Protein AF-A0A946ULX4-F1 (afdb_monomer_lite)

Structure (mmCIF, N/CA/C/O backbone):
data_AF-A0A946ULX4-F1
#
_entry.id   AF-A0A946ULX4-F1
#
loop_
_atom_site.group_PDB
_atom_site.id
_atom_site.type_symbol
_atom_site.label_atom_id
_atom_site.label_alt_id
_atom_site.label_comp_id
_atom_site.label_asym_id
_atom_site.label_entity_id
_atom_site.label_seq_id
_atom_site.pdbx_PDB_ins_code
_atom_site.Cartn_x
_atom_site.Cartn_y
_atom_site.Cartn_z
_atom_site.occupancy
_atom_site.B_iso_or_equiv
_atom_site.auth_seq_id
_atom_site.auth_comp_id
_atom_site.auth_asym_id
_atom_site.auth_atom_id
_atom_site.pdbx_P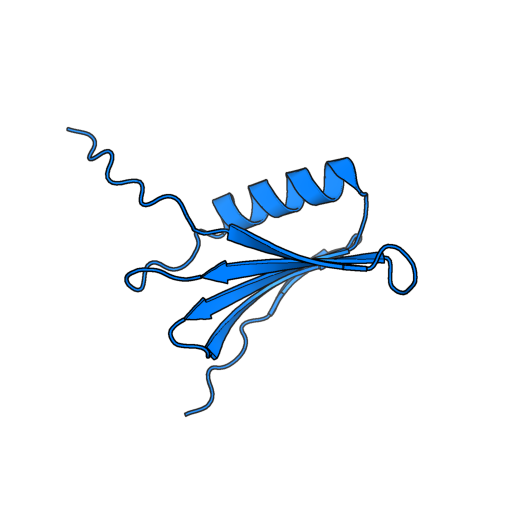DB_model_num
ATOM 1 N N . GLN A 1 1 ? 19.011 26.381 1.898 1.00 51.31 1 GLN A N 1
ATOM 2 C CA . GLN A 1 1 ? 18.028 26.156 0.821 1.00 51.31 1 GLN A CA 1
ATOM 3 C C . GLN A 1 1 ? 17.581 24.712 0.954 1.00 51.31 1 GLN A C 1
ATOM 5 O O . GLN A 1 1 ? 18.447 23.854 1.007 1.00 51.31 1 GLN A O 1
ATOM 10 N N . TYR A 1 2 ? 16.286 24.478 1.165 1.00 40.06 2 TYR A N 1
ATOM 11 C CA . TYR A 1 2 ? 15.680 23.147 1.196 1.00 40.06 2 TYR A CA 1
ATOM 12 C C . TYR A 1 2 ? 14.917 23.002 -0.116 1.00 40.06 2 TYR A C 1
ATOM 14 O O . TYR A 1 2 ? 13.919 23.694 -0.316 1.00 40.06 2 TYR A O 1
ATOM 22 N N . ASP A 1 3 ? 15.421 22.175 -1.022 1.00 42.22 3 ASP A N 1
ATOM 23 C CA . ASP A 1 3 ? 14.743 21.864 -2.271 1.00 42.22 3 ASP A CA 1
ATOM 24 C C . ASP A 1 3 ? 13.483 21.046 -1.964 1.00 42.22 3 ASP A C 1
ATOM 26 O O . ASP A 1 3 ? 13.527 19.855 -1.660 1.00 42.22 3 ASP A O 1
ATOM 30 N N . LEU A 1 4 ? 12.336 21.722 -2.026 1.00 54.12 4 LEU A N 1
ATOM 31 C CA . LEU A 1 4 ? 10.987 21.153 -2.049 1.00 54.12 4 LEU A CA 1
ATOM 32 C C . LEU A 1 4 ? 10.697 20.516 -3.416 1.00 54.12 4 LEU A C 1
ATOM 34 O O . LEU A 1 4 ? 9.660 20.755 -4.022 1.00 54.12 4 LEU A O 1
ATOM 38 N N . SER A 1 5 ? 11.600 19.662 -3.882 1.00 45.00 5 SER A N 1
ATOM 39 C CA . SER A 1 5 ? 11.305 18.685 -4.929 1.00 45.00 5 SER A CA 1
ATOM 40 C C . SER A 1 5 ? 11.001 17.350 -4.254 1.00 45.00 5 SER A C 1
ATOM 42 O O . SER A 1 5 ? 11.604 16.327 -4.560 1.00 45.00 5 SER A O 1
ATOM 44 N N . ARG A 1 6 ? 10.093 17.364 -3.265 1.00 51.69 6 ARG A N 1
ATOM 45 C CA . ARG A 1 6 ? 9.424 16.147 -2.795 1.00 51.69 6 ARG A CA 1
ATOM 46 C C . ARG A 1 6 ? 8.526 15.717 -3.946 1.00 51.69 6 ARG A C 1
ATOM 48 O O . ARG A 1 6 ? 7.388 16.161 -4.032 1.00 51.69 6 ARG A O 1
ATOM 55 N N . GLN A 1 7 ? 9.072 14.939 -4.875 1.00 54.59 7 GLN A N 1
ATOM 56 C CA . GLN A 1 7 ? 8.239 14.178 -5.789 1.00 54.59 7 GLN A CA 1
ATOM 57 C C . GLN A 1 7 ? 7.372 13.287 -4.917 1.00 54.59 7 GLN A C 1
ATOM 59 O O . GLN A 1 7 ? 7.874 12.401 -4.226 1.00 54.59 7 GLN A O 1
ATOM 64 N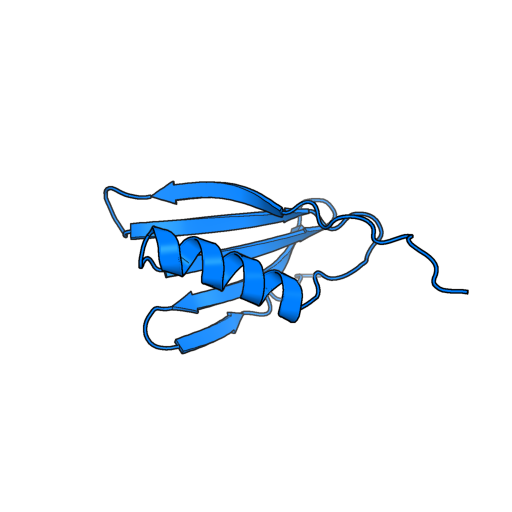 N . GLU A 1 8 ? 6.095 13.632 -4.847 1.00 53.31 8 GLU A N 1
ATOM 65 C CA . GLU A 1 8 ? 5.136 12.912 -4.033 1.00 53.31 8 GLU A CA 1
ATOM 66 C C . GLU A 1 8 ? 5.127 11.457 -4.515 1.00 53.31 8 GLU A C 1
ATOM 68 O O . GLU A 1 8 ? 4.956 11.216 -5.715 1.00 53.31 8 GLU A O 1
ATOM 73 N N . PRO A 1 9 ? 5.390 10.482 -3.631 1.00 59.84 9 PRO A N 1
ATOM 74 C CA . PRO A 1 9 ? 5.395 9.090 -4.035 1.00 59.84 9 PRO A CA 1
ATOM 75 C C . PRO A 1 9 ? 3.985 8.713 -4.507 1.00 59.84 9 PRO A C 1
ATOM 77 O O . PRO A 1 9 ? 3.009 8.874 -3.774 1.00 59.84 9 PRO A O 1
ATOM 80 N N . ASP A 1 10 ? 3.873 8.211 -5.741 1.00 66.88 10 ASP A N 1
ATOM 81 C CA . ASP A 1 10 ? 2.601 7.811 -6.357 1.00 66.88 10 ASP A CA 1
ATOM 82 C C . ASP A 1 10 ? 2.156 6.457 -5.776 1.00 66.88 10 ASP A C 1
ATOM 84 O O . ASP A 1 10 ? 2.307 5.388 -6.381 1.00 66.88 10 ASP A O 1
ATOM 88 N N . ILE A 1 11 ? 1.689 6.487 -4.526 1.00 74.25 11 ILE A N 1
ATOM 89 C CA . ILE A 1 11 ? 1.200 5.320 -3.790 1.00 74.25 11 ILE A CA 1
ATOM 90 C C . ILE A 1 11 ? -0.305 5.219 -4.010 1.00 74.25 11 ILE A C 1
ATOM 92 O O . ILE A 1 11 ? -1.080 6.050 -3.542 1.00 74.25 11 ILE A O 1
ATOM 96 N N . GLN A 1 12 ? -0.728 4.171 -4.709 1.00 77.56 12 GLN A N 1
ATOM 97 C CA . GLN A 1 12 ? -2.134 3.912 -4.996 1.00 77.56 12 GLN A CA 1
ATOM 98 C C . GLN A 1 12 ? -2.597 2.642 -4.295 1.00 77.56 12 GLN A C 1
ATOM 100 O O . GLN A 1 12 ? -1.864 1.659 -4.175 1.00 77.56 12 GLN A O 1
ATOM 105 N N . ILE A 1 13 ? -3.855 2.644 -3.866 1.00 78.50 13 ILE A N 1
ATOM 106 C CA . ILE A 1 13 ? -4.524 1.427 -3.414 1.00 78.50 13 ILE A CA 1
ATOM 107 C C . ILE A 1 13 ? -4.888 0.634 -4.667 1.00 78.50 13 ILE A C 1
ATOM 109 O O . ILE A 1 13 ? -5.667 1.108 -5.491 1.00 78.50 13 ILE A O 1
ATOM 113 N N . TYR A 1 14 ? -4.290 -0.544 -4.827 1.00 83.06 14 TYR A N 1
ATOM 114 C CA . TYR A 1 14 ? -4.523 -1.387 -5.995 1.00 83.06 14 TYR A CA 1
ATOM 115 C C . TYR A 1 14 ? -5.681 -2.351 -5.753 1.00 83.06 14 TYR A C 1
ATOM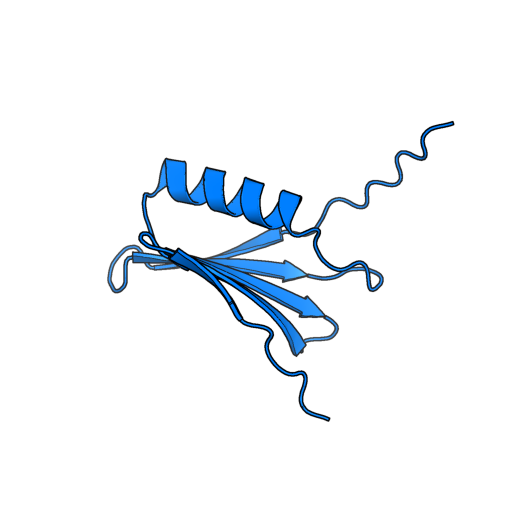 117 O O . TYR A 1 14 ? -6.599 -2.432 -6.564 1.00 83.06 14 TYR A O 1
ATOM 125 N N . GLU A 1 15 ? -5.664 -3.044 -4.615 1.00 79.38 15 GLU A N 1
ATOM 126 C CA . GLU A 1 15 ? -6.686 -4.026 -4.268 1.00 79.38 15 GLU A CA 1
ATOM 127 C C . GLU A 1 15 ? -6.950 -4.027 -2.760 1.00 79.38 15 GLU A C 1
ATOM 129 O O . GLU A 1 15 ? -6.045 -3.830 -1.950 1.00 79.38 15 GLU A O 1
ATOM 134 N N . VAL A 1 16 ? -8.206 -4.248 -2.379 1.00 80.31 16 VAL A N 1
ATOM 135 C CA . VAL A 1 16 ? -8.634 -4.397 -0.985 1.00 80.31 16 VAL A CA 1
ATOM 136 C C . VAL A 1 16 ? -9.557 -5.607 -0.926 1.00 80.31 16 VAL A C 1
ATOM 138 O O . VAL A 1 16 ? -10.712 -5.529 -1.350 1.00 80.31 16 VAL A O 1
ATOM 141 N N . ASP A 1 17 ? -9.070 -6.723 -0.391 1.00 78.88 17 ASP A N 1
ATOM 142 C CA . ASP A 1 17 ? -9.898 -7.901 -0.164 1.00 78.88 17 ASP A CA 1
ATOM 143 C C . ASP A 1 17 ? -10.434 -7.891 1.268 1.00 78.88 17 ASP A C 1
ATOM 145 O O . ASP A 1 17 ? -9.754 -8.237 2.227 1.00 78.88 17 ASP A O 1
ATOM 149 N N . LEU A 1 18 ? -11.687 -7.463 1.423 1.00 75.50 18 LEU A N 1
ATOM 150 C CA . LEU A 1 18 ? -12.366 -7.395 2.725 1.00 75.50 18 LEU A CA 1
ATOM 151 C C . LEU A 1 18 ? -13.163 -8.663 3.053 1.00 75.50 18 LEU A C 1
ATOM 153 O O . LEU A 1 18 ? -13.653 -8.816 4.174 1.00 75.50 18 LEU A O 1
ATOM 157 N N . ARG A 1 19 ? -13.362 -9.543 2.065 1.00 75.38 19 ARG A N 1
ATOM 158 C CA . ARG A 1 19 ? -14.294 -10.677 2.148 1.00 75.38 19 ARG A CA 1
ATOM 159 C C . ARG A 1 19 ? -13.608 -12.028 2.315 1.00 75.38 19 ARG A C 1
ATOM 161 O O . ARG A 1 19 ? -14.212 -12.902 2.930 1.00 75.38 19 ARG A O 1
ATOM 168 N N . GLY A 1 20 ? -12.407 -12.209 1.777 1.00 76.25 20 GLY A N 1
ATOM 169 C CA . GLY A 1 20 ? -11.653 -13.453 1.851 1.00 76.25 20 GLY A CA 1
ATOM 170 C C . GLY A 1 20 ? -10.541 -13.378 2.892 1.00 76.25 20 GLY A C 1
ATOM 171 O O . GLY A 1 20 ? -10.755 -13.678 4.066 1.00 76.25 20 GLY A O 1
ATOM 172 N N . ASN A 1 21 ? -9.348 -12.999 2.440 1.00 70.38 21 ASN A N 1
ATOM 173 C CA . ASN A 1 21 ? -8.105 -13.025 3.205 1.00 70.38 21 ASN A CA 1
ATOM 174 C C . ASN A 1 21 ? -7.867 -11.768 4.054 1.00 70.38 21 ASN A C 1
ATOM 176 O O . ASN A 1 21 ? -6.884 -11.745 4.789 1.00 70.38 21 ASN A O 1
ATOM 180 N N . ARG A 1 22 ? -8.744 -10.752 3.978 1.00 80.12 22 ARG A N 1
ATOM 181 C CA . ARG A 1 22 ? -8.609 -9.512 4.762 1.00 80.12 22 ARG A CA 1
ATOM 182 C C . ARG A 1 22 ? -7.235 -8.878 4.556 1.00 80.12 22 ARG A C 1
ATOM 184 O O . ARG A 1 22 ? -6.515 -8.620 5.515 1.00 80.12 22 ARG A O 1
ATOM 191 N N . SER A 1 23 ? -6.863 -8.683 3.298 1.00 82.69 23 SER A N 1
ATOM 192 C CA . SER A 1 23 ? -5.576 -8.113 2.911 1.00 82.69 23 SER A CA 1
ATOM 193 C C . SER A 1 23 ? -5.766 -6.884 2.029 1.00 82.69 23 SER A C 1
ATOM 195 O O . SER A 1 23 ? -6.690 -6.806 1.217 1.00 82.69 23 SER A O 1
ATOM 197 N N . ILE A 1 24 ? -4.879 -5.908 2.192 1.00 86.50 24 ILE A N 1
ATOM 198 C CA . ILE A 1 24 ? -4.850 -4.679 1.401 1.00 86.50 24 ILE A CA 1
ATOM 199 C C . ILE A 1 24 ? -3.547 -4.642 0.621 1.00 86.50 24 ILE A C 1
ATOM 201 O O . ILE A 1 24 ? -2.468 -4.683 1.208 1.00 86.50 24 ILE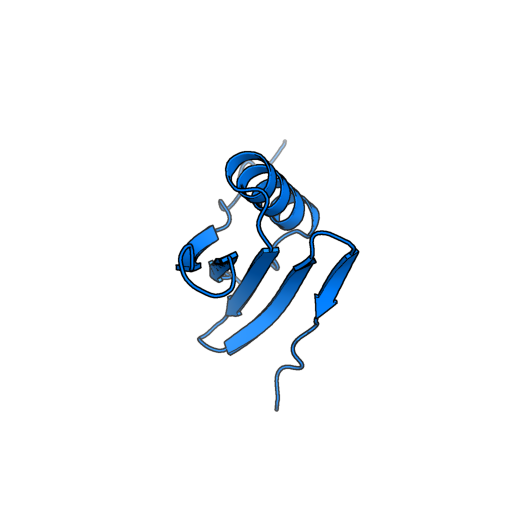 A O 1
ATOM 205 N N . THR A 1 25 ? -3.658 -4.524 -0.697 1.00 86.50 25 THR A N 1
ATOM 206 C CA . THR A 1 25 ? -2.528 -4.420 -1.613 1.00 86.50 25 THR A CA 1
ATOM 207 C C . THR A 1 25 ? -2.407 -2.984 -2.106 1.00 86.50 25 THR A C 1
ATOM 209 O O . THR A 1 25 ? -3.241 -2.462 -2.851 1.00 86.50 25 THR A O 1
ATOM 212 N N . LEU A 1 26 ? -1.333 -2.338 -1.680 1.00 85.12 26 LEU A N 1
ATOM 213 C CA . LEU A 1 26 ? -0.889 -1.028 -2.120 1.00 85.12 26 LEU A CA 1
ATOM 214 C C . LEU A 1 26 ? 0.143 -1.216 -3.234 1.00 85.12 26 LEU A C 1
ATOM 216 O O . LEU A 1 26 ? 1.029 -2.062 -3.135 1.00 85.12 26 LEU A O 1
ATOM 220 N N . ARG A 1 27 ? 0.063 -0.400 -4.281 1.00 83.81 27 ARG A N 1
ATOM 221 C CA . ARG A 1 27 ? 1.029 -0.385 -5.378 1.00 83.81 27 ARG A CA 1
ATOM 222 C C . ARG A 1 27 ? 1.637 1.000 -5.480 1.00 83.81 27 ARG A C 1
ATOM 224 O O . ARG A 1 27 ? 0.940 1.978 -5.740 1.00 83.81 27 ARG A O 1
ATOM 231 N N . HIS A 1 28 ? 2.944 1.067 -5.291 1.00 81.56 28 HIS A N 1
ATOM 232 C CA . HIS A 1 28 ? 3.725 2.266 -5.523 1.00 81.56 28 HIS A CA 1
ATOM 233 C C . HIS A 1 28 ? 4.336 2.213 -6.922 1.00 81.56 28 HIS A C 1
ATOM 235 O O . HIS A 1 28 ? 5.006 1.239 -7.274 1.00 81.56 28 HIS A O 1
ATOM 241 N N . ARG A 1 29 ? 4.115 3.252 -7.730 1.00 74.94 29 ARG A N 1
ATOM 242 C CA . ARG A 1 29 ? 4.796 3.407 -9.019 1.00 74.94 29 ARG A CA 1
ATOM 243 C C . ARG A 1 29 ? 6.031 4.277 -8.836 1.00 74.94 29 ARG A C 1
ATOM 245 O O . ARG A 1 29 ? 5.921 5.461 -8.549 1.00 74.94 29 ARG A O 1
ATOM 252 N N . GLN A 1 30 ? 7.207 3.692 -9.046 1.00 69.12 30 GLN A N 1
ATOM 253 C CA . GLN A 1 30 ? 8.455 4.449 -9.039 1.00 69.12 30 GLN A CA 1
ATOM 254 C C . GLN A 1 30 ? 8.518 5.344 -10.276 1.00 69.12 30 GLN A C 1
ATOM 256 O O . GLN A 1 30 ? 8.751 4.867 -11.388 1.00 69.12 30 GLN A O 1
ATOM 261 N N . HIS A 1 31 ? 8.341 6.643 -10.075 1.00 60.38 31 HIS A N 1
ATOM 262 C CA . HIS A 1 31 ? 8.704 7.650 -11.061 1.00 60.38 31 HIS A CA 1
ATOM 263 C C . HIS A 1 31 ? 10.171 8.058 -10.815 1.00 60.38 31 HIS A C 1
ATOM 265 O O . HIS A 1 31 ? 10.586 8.274 -9.683 1.00 60.38 31 HIS A O 1
ATOM 271 N N . GLU A 1 32 ? 10.988 8.073 -11.874 1.00 55.06 32 GLU A N 1
ATOM 272 C CA . GLU A 1 32 ? 12.380 8.579 -11.866 1.00 55.06 32 GLU A CA 1
ATOM 273 C C . GLU A 1 32 ? 13.442 7.789 -11.064 1.00 55.06 32 GLU A C 1
ATOM 275 O O . GLU A 1 32 ? 14.469 8.340 -10.680 1.00 55.06 32 GLU A O 1
ATOM 280 N N . ARG A 1 33 ? 13.272 6.467 -10.881 1.00 54.09 33 ARG A N 1
ATOM 281 C CA . ARG A 1 33 ? 14.225 5.586 -10.152 1.00 54.09 33 ARG A CA 1
ATOM 282 C C . ARG A 1 33 ? 14.458 5.980 -8.687 1.00 54.09 33 ARG A C 1
ATOM 284 O O . ARG A 1 33 ? 15.426 5.510 -8.087 1.00 54.09 33 ARG A O 1
ATOM 291 N N . MET A 1 34 ? 13.599 6.808 -8.095 1.00 58.19 34 MET A N 1
ATOM 292 C CA . MET A 1 34 ? 13.624 6.997 -6.651 1.00 58.19 34 MET A CA 1
ATOM 293 C C . MET A 1 34 ? 12.922 5.810 -5.987 1.00 58.19 34 MET A C 1
ATOM 295 O O . MET A 1 34 ? 11.715 5.630 -6.185 1.00 58.19 34 MET A O 1
ATOM 299 N N . PRO A 1 35 ? 13.656 4.977 -5.223 1.00 62.12 35 PRO A N 1
ATOM 300 C CA . PRO A 1 35 ? 13.019 3.948 -4.427 1.00 62.12 35 PRO A CA 1
ATOM 301 C C . PRO A 1 35 ? 12.102 4.621 -3.413 1.00 62.12 35 PRO A C 1
ATOM 303 O O . PRO A 1 35 ? 12.420 5.685 -2.875 1.00 62.12 35 PRO A O 1
ATOM 306 N N . LEU A 1 36 ? 10.965 3.985 -3.144 1.00 66.81 36 LEU A N 1
ATOM 307 C CA . LEU A 1 36 ? 10.110 4.419 -2.054 1.00 66.81 36 LEU A CA 1
ATOM 308 C C . LEU A 1 36 ? 10.926 4.383 -0.763 1.00 66.81 36 LEU A C 1
ATOM 310 O O . LEU A 1 36 ? 11.546 3.361 -0.453 1.00 66.81 36 LEU A O 1
ATOM 314 N N . HIS A 1 37 ? 10.930 5.484 -0.018 1.00 68.44 37 HIS A N 1
ATOM 315 C CA . HIS A 1 37 ? 11.539 5.462 1.299 1.00 68.44 37 HIS A CA 1
ATOM 316 C C . HIS A 1 37 ? 10.763 4.486 2.179 1.00 68.44 37 HIS A C 1
ATOM 318 O O . HIS A 1 37 ? 9.535 4.523 2.254 1.00 68.44 37 HIS A O 1
ATOM 324 N N . GLU A 1 38 ? 11.494 3.600 2.850 1.00 68.75 38 GLU A N 1
ATOM 325 C CA . GLU A 1 38 ? 10.903 2.628 3.771 1.00 68.75 38 GLU A CA 1
ATOM 326 C C . GLU A 1 38 ? 10.058 3.309 4.844 1.00 68.75 38 GLU A C 1
ATOM 328 O O . GLU A 1 38 ? 9.053 2.750 5.266 1.00 68.75 38 GLU A O 1
ATOM 333 N N . ASP A 1 39 ? 10.442 4.515 5.259 1.00 70.19 39 ASP A N 1
ATOM 334 C CA . ASP A 1 39 ? 9.712 5.282 6.263 1.00 70.19 39 ASP A CA 1
ATOM 335 C C . ASP A 1 39 ? 8.329 5.712 5.749 1.00 70.19 39 ASP A C 1
ATOM 337 O O . ASP A 1 39 ? 7.327 5.345 6.358 1.00 70.19 39 ASP A O 1
ATOM 341 N N . ASP A 1 40 ? 8.247 6.340 4.568 1.00 74.00 40 ASP A N 1
ATOM 342 C CA . ASP A 1 40 ? 6.979 6.691 3.908 1.00 74.00 40 ASP A CA 1
ATOM 343 C C . ASP A 1 40 ? 6.098 5.452 3.658 1.00 74.00 40 ASP A C 1
ATOM 345 O O . ASP A 1 40 ? 4.895 5.451 3.934 1.00 74.00 40 ASP A O 1
ATOM 349 N N . ALA A 1 41 ? 6.703 4.354 3.191 1.00 75.56 41 ALA A N 1
ATOM 350 C CA . ALA A 1 41 ? 6.029 3.068 3.027 1.00 75.56 41 ALA A CA 1
ATOM 351 C C . ALA A 1 41 ? 5.402 2.582 4.343 1.00 75.56 41 ALA A C 1
ATOM 353 O O . ALA A 1 41 ? 4.235 2.181 4.387 1.00 75.56 41 ALA A O 1
ATOM 354 N N . LEU A 1 42 ? 6.179 2.618 5.428 1.00 75.56 42 LEU A N 1
ATOM 355 C CA . LEU A 1 42 ? 5.746 2.223 6.762 1.00 75.56 42 LEU A CA 1
ATOM 356 C C . LEU A 1 42 ? 4.667 3.159 7.308 1.00 75.56 42 LEU A C 1
ATOM 358 O O . LEU A 1 42 ? 3.739 2.671 7.950 1.00 75.56 42 LEU A O 1
ATOM 362 N N . GLU A 1 43 ? 4.741 4.466 7.063 1.00 80.56 43 GLU A N 1
ATOM 363 C CA . GLU A 1 43 ? 3.721 5.430 7.486 1.00 80.56 43 GLU A CA 1
ATOM 364 C C . GLU A 1 43 ? 2.366 5.166 6.822 1.00 80.56 43 GLU A C 1
ATOM 366 O O . GLU A 1 43 ? 1.342 5.111 7.517 1.00 80.56 43 GLU A O 1
ATOM 371 N N . VAL A 1 44 ? 2.349 4.920 5.507 1.00 79.94 44 VAL A N 1
ATOM 372 C CA . VAL A 1 44 ? 1.122 4.560 4.779 1.00 79.94 44 VAL A CA 1
ATOM 373 C C . VAL A 1 44 ? 0.584 3.216 5.265 1.00 79.94 44 VAL A C 1
ATOM 375 O O . VAL A 1 44 ? -0.603 3.106 5.582 1.00 79.94 44 VAL A O 1
ATOM 378 N N . MET A 1 45 ? 1.445 2.202 5.407 1.00 79.44 45 MET A N 1
ATOM 379 C CA . MET A 1 45 ? 1.036 0.895 5.930 1.00 79.44 45 MET A CA 1
ATOM 380 C C . MET A 1 45 ? 0.465 0.999 7.352 1.00 79.44 45 MET A C 1
ATOM 382 O O . MET A 1 45 ? -0.547 0.363 7.647 1.00 79.44 45 MET A O 1
ATOM 386 N N . LYS A 1 46 ? 1.048 1.830 8.229 1.00 80.06 46 LYS A N 1
ATOM 387 C CA . LYS A 1 46 ? 0.524 2.094 9.581 1.00 80.06 46 LYS A CA 1
ATOM 388 C C . LYS A 1 46 ? -0.852 2.752 9.536 1.00 80.06 46 LYS A C 1
ATOM 390 O O . LYS A 1 46 ? -1.730 2.327 10.282 1.00 80.06 46 LYS A O 1
ATOM 395 N N . HIS A 1 47 ? -1.062 3.741 8.666 1.00 82.56 47 HIS A N 1
ATOM 396 C CA . HIS A 1 47 ? -2.361 4.405 8.515 1.00 82.56 47 HIS A CA 1
ATOM 397 C C . HIS A 1 47 ? -3.441 3.435 8.033 1.00 82.56 47 HIS A C 1
ATOM 399 O O . HIS A 1 47 ? -4.505 3.328 8.643 1.00 82.56 47 HIS A O 1
ATOM 405 N N . VAL A 1 48 ? -3.153 2.674 6.978 1.00 80.81 48 VAL A N 1
ATOM 406 C CA . VAL A 1 48 ? -4.085 1.686 6.422 1.00 80.81 48 VAL A CA 1
ATOM 407 C C . VAL A 1 48 ? -4.391 0.590 7.447 1.00 80.81 48 VAL A C 1
ATOM 409 O O . VAL A 1 48 ? -5.556 0.254 7.669 1.00 80.81 48 VAL A O 1
ATOM 412 N N . ARG A 1 49 ? -3.373 0.091 8.158 1.00 79.81 49 ARG A N 1
ATOM 413 C CA . ARG A 1 49 ? -3.554 -0.881 9.243 1.00 79.81 49 ARG A CA 1
ATOM 414 C C . ARG A 1 49 ? -4.342 -0.303 10.418 1.00 79.81 49 ARG A C 1
ATOM 416 O O . ARG A 1 49 ? -5.125 -1.029 11.019 1.00 79.81 49 ARG A O 1
ATOM 423 N N . ALA A 1 50 ? -4.177 0.969 10.768 1.00 81.12 50 ALA A N 1
ATOM 424 C CA . ALA A 1 50 ? -4.952 1.587 11.844 1.00 81.12 50 ALA A CA 1
ATOM 425 C C . ALA A 1 50 ? -6.448 1.669 11.499 1.00 81.12 50 ALA A C 1
ATOM 427 O O . ALA A 1 50 ? -7.292 1.451 12.369 1.00 81.12 50 ALA A O 1
ATOM 428 N N . LEU A 1 51 ? -6.762 1.929 10.228 1.00 82.19 51 LEU A N 1
ATOM 429 C CA . LEU A 1 51 ? -8.135 1.993 9.732 1.00 82.19 51 LEU A CA 1
ATOM 430 C C . LEU A 1 51 ? -8.791 0.609 9.650 1.00 82.19 51 LEU A C 1
ATOM 432 O O . LEU A 1 51 ? -9.945 0.458 10.042 1.00 82.19 51 LEU A O 1
ATOM 436 N N . TRP A 1 52 ? -8.060 -0.400 9.173 1.00 80.12 52 TRP A N 1
ATOM 437 C CA . TRP A 1 52 ? -8.662 -1.682 8.790 1.00 80.12 52 TRP A CA 1
ATOM 438 C C . TRP A 1 52 ? -8.229 -2.881 9.643 1.00 80.12 52 TRP A C 1
ATOM 440 O O . TRP A 1 52 ? -8.933 -3.884 9.688 1.00 80.12 52 TRP A O 1
ATOM 450 N N . ARG A 1 53 ? -7.110 -2.777 10.368 1.00 81.00 53 ARG A N 1
ATOM 451 C CA . ARG A 1 53 ? -6.489 -3.852 11.171 1.00 81.00 53 ARG A CA 1
ATOM 452 C C . ARG A 1 53 ? -6.272 -5.149 10.384 1.00 81.00 53 ARG A C 1
ATOM 454 O O . ARG A 1 53 ? -6.458 -6.241 10.914 1.00 81.00 53 ARG A O 1
ATOM 461 N N . PHE A 1 54 ? -5.879 -4.993 9.128 1.00 81.94 54 PHE A N 1
ATOM 462 C CA . PHE A 1 54 ? -5.667 -6.056 8.153 1.00 81.94 54 PHE A CA 1
ATOM 463 C C . PHE A 1 54 ? -4.214 -6.121 7.709 1.00 81.94 54 PHE A C 1
ATOM 465 O O . PHE A 1 54 ? -3.450 -5.181 7.946 1.00 81.94 54 PHE A O 1
ATOM 472 N N . ASP A 1 55 ? -3.860 -7.235 7.080 1.00 84.00 55 ASP A N 1
ATOM 473 C CA . ASP A 1 55 ? -2.554 -7.440 6.476 1.00 84.00 55 ASP A CA 1
ATOM 474 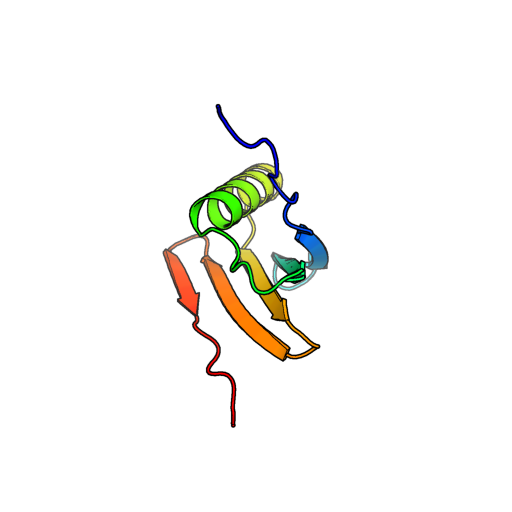C C . ASP A 1 55 ? -2.370 -6.468 5.317 1.00 84.00 55 ASP A C 1
ATOM 476 O O . ASP A 1 55 ? -3.215 -6.367 4.424 1.00 84.00 55 ASP A O 1
ATOM 480 N N . VAL A 1 56 ? -1.274 -5.712 5.345 1.00 84.25 56 VAL A N 1
ATOM 481 C CA . VAL A 1 56 ? -0.986 -4.709 4.320 1.00 84.25 56 VAL A CA 1
ATOM 482 C C . VAL A 1 56 ? 0.251 -5.135 3.550 1.00 84.25 56 VAL A C 1
ATOM 484 O O . VAL A 1 56 ? 1.335 -5.307 4.112 1.00 84.25 56 VAL A O 1
ATOM 487 N N . ARG A 1 57 ? 0.086 -5.280 2.240 1.00 86.12 57 ARG A N 1
ATOM 488 C CA . ARG A 1 57 ? 1.154 -5.522 1.278 1.00 86.12 57 ARG A CA 1
ATOM 489 C C . ARG A 1 57 ? 1.378 -4.253 0.473 1.00 86.12 57 ARG A C 1
ATOM 491 O O . ARG A 1 57 ? 0.422 -3.666 -0.016 1.00 86.12 57 ARG A O 1
ATOM 498 N N . LEU A 1 58 ? 2.628 -3.852 0.304 1.00 85.56 58 LEU A N 1
ATOM 499 C CA . LEU A 1 58 ? 3.010 -2.735 -0.548 1.00 85.56 58 LEU A CA 1
ATOM 500 C C . LEU A 1 58 ? 4.002 -3.211 -1.602 1.00 85.56 58 LEU A C 1
ATOM 502 O O . LEU A 1 58 ? 5.079 -3.685 -1.264 1.00 85.56 58 LEU A O 1
ATOM 506 N N . GLU A 1 59 ? 3.654 -3.065 -2.872 1.00 86.19 59 GLU A N 1
ATOM 507 C CA . GLU A 1 59 ? 4.486 -3.470 -4.004 1.00 86.19 59 GLU A CA 1
ATOM 508 C C . GLU A 1 59 ? 5.005 -2.235 -4.736 1.00 86.19 59 GLU A C 1
ATOM 510 O O . GLU A 1 59 ? 4.231 -1.417 -5.233 1.00 86.19 59 GLU A O 1
ATOM 515 N N . SER A 1 60 ? 6.324 -2.098 -4.814 1.00 82.75 60 SER A N 1
ATOM 516 C CA . SER A 1 60 ? 6.991 -1.075 -5.612 1.00 82.75 60 SER A CA 1
ATOM 517 C C . SER A 1 60 ? 7.225 -1.595 -7.018 1.00 82.75 60 SER A C 1
ATOM 519 O O . SER A 1 60 ? 7.862 -2.631 -7.217 1.00 82.75 60 SER A O 1
ATOM 521 N N . ILE A 1 61 ? 6.713 -0.861 -7.999 1.00 81.50 61 ILE A N 1
ATOM 522 C CA . ILE A 1 61 ? 6.714 -1.263 -9.398 1.00 81.50 61 ILE A CA 1
ATOM 523 C C . ILE A 1 61 ? 7.400 -0.189 -10.229 1.00 81.50 61 ILE A C 1
ATOM 525 O O . ILE A 1 61 ? 7.074 0.994 -10.136 1.00 81.50 61 ILE A O 1
ATOM 529 N N . TRP A 1 62 ? 8.354 -0.624 -11.044 1.00 79.94 62 TRP A N 1
ATOM 530 C CA . TRP A 1 62 ? 9.116 0.206 -11.966 1.00 79.94 62 TRP A CA 1
ATOM 531 C C . TRP A 1 62 ? 9.124 -0.455 -13.338 1.00 79.94 62 TRP A C 1
ATOM 533 O O . TRP A 1 62 ? 9.374 -1.652 -13.438 1.00 79.94 62 TRP A O 1
ATOM 543 N N . ASP A 1 63 ? 8.794 0.308 -14.380 1.00 78.56 63 ASP A N 1
ATOM 544 C CA . ASP A 1 63 ? 8.756 -0.183 -15.768 1.00 78.56 63 ASP A CA 1
ATOM 545 C C . ASP A 1 63 ? 7.914 -1.469 -15.958 1.00 78.56 63 ASP A C 1
ATOM 547 O O . ASP A 1 63 ? 8.216 -2.349 -16.754 1.00 78.56 63 ASP A O 1
ATOM 551 N N . GLY A 1 64 ? 6.847 -1.621 -15.164 1.00 76.38 64 GLY A N 1
ATOM 552 C CA . GLY A 1 64 ? 5.976 -2.804 -15.195 1.00 76.38 64 GLY A CA 1
ATOM 553 C C . GLY A 1 64 ? 6.480 -4.020 -14.405 1.00 76.38 64 GLY A C 1
ATOM 554 O O . GLY A 1 64 ? 5.718 -4.975 -14.253 1.00 76.38 64 GLY A O 1
ATOM 555 N N . ALA A 1 65 ? 7.686 -3.976 -13.835 1.00 78.94 65 ALA A N 1
ATOM 556 C CA . ALA A 1 65 ? 8.248 -5.028 -12.989 1.00 78.94 65 ALA A CA 1
ATOM 557 C C . ALA A 1 65 ? 8.187 -4.670 -11.494 1.00 78.94 65 ALA A C 1
ATOM 559 O O . ALA A 1 65 ? 8.375 -3.515 -11.109 1.00 78.94 65 ALA A O 1
ATOM 560 N N . VAL A 1 66 ? 7.942 -5.666 -10.636 1.00 82.44 66 VAL A N 1
ATOM 561 C CA . VAL A 1 66 ? 8.007 -5.501 -9.173 1.00 82.44 66 VAL A CA 1
ATOM 562 C C . VAL A 1 66 ? 9.467 -5.500 -8.745 1.00 82.44 66 VAL A C 1
ATOM 564 O O . VAL A 1 66 ? 10.166 -6.495 -8.926 1.00 82.44 66 VAL A O 1
ATOM 567 N N . THR A 1 67 ? 9.932 -4.389 -8.188 1.00 79.88 67 THR A N 1
ATOM 568 C CA . THR A 1 67 ? 11.325 -4.231 -7.746 1.00 79.88 67 THR A CA 1
ATOM 569 C C . THR A 1 67 ? 11.496 -4.472 -6.256 1.00 79.88 67 THR A C 1
ATOM 571 O O . THR A 1 67 ? 12.556 -4.904 -5.821 1.00 79.88 67 THR A O 1
ATOM 574 N N . ASP A 1 68 ? 10.476 -4.146 -5.463 1.00 78.94 68 ASP A N 1
ATOM 575 C CA . ASP A 1 68 ? 10.492 -4.327 -4.016 1.00 78.94 68 ASP A CA 1
ATOM 576 C C . ASP A 1 68 ? 9.074 -4.596 -3.518 1.00 78.94 68 ASP A C 1
ATOM 578 O O . ASP A 1 68 ? 8.108 -4.078 -4.082 1.00 78.94 68 ASP A O 1
ATOM 582 N N . ALA A 1 69 ? 8.942 -5.419 -2.483 1.00 83.00 69 ALA A N 1
ATOM 583 C CA . ALA A 1 69 ? 7.672 -5.654 -1.828 1.00 83.00 69 ALA A CA 1
ATOM 584 C C . ALA A 1 69 ? 7.846 -5.624 -0.307 1.00 83.00 69 ALA A C 1
ATOM 586 O O . ALA A 1 69 ? 8.681 -6.320 0.274 1.00 83.00 69 ALA A O 1
ATOM 587 N N . PHE A 1 70 ? 6.991 -4.861 0.358 1.00 80.69 70 PHE A N 1
ATOM 588 C CA . PHE A 1 70 ? 6.891 -4.818 1.805 1.00 80.69 70 PHE A CA 1
ATOM 589 C C . PHE A 1 70 ? 5.645 -5.566 2.251 1.00 80.69 70 PHE A C 1
ATOM 591 O O . PHE A 1 70 ? 4.563 -5.423 1.679 1.00 80.69 70 PHE A O 1
ATOM 598 N N . LEU A 1 71 ? 5.811 -6.366 3.295 1.00 80.69 71 LEU A N 1
ATOM 599 C CA . LEU A 1 71 ? 4.730 -7.061 3.963 1.00 80.69 71 LEU A CA 1
ATOM 600 C C . LEU A 1 71 ? 4.697 -6.620 5.413 1.00 80.69 71 LEU A C 1
ATOM 602 O O . LEU A 1 71 ? 5.649 -6.842 6.163 1.00 80.69 71 LEU A O 1
ATOM 606 N N . CYS A 1 72 ? 3.597 -5.989 5.797 1.00 77.38 72 CYS A N 1
ATOM 607 C CA . CYS A 1 72 ? 3.284 -5.712 7.183 1.00 77.38 72 CYS A CA 1
ATOM 608 C C . CYS A 1 72 ? 2.200 -6.698 7.602 1.00 77.38 72 CYS A C 1
ATOM 610 O O . CYS A 1 72 ? 1.009 -6.437 7.407 1.00 77.38 72 CYS A O 1
ATOM 612 N N . ASP A 1 73 ? 2.645 -7.842 8.122 1.00 71.94 73 ASP A N 1
ATOM 613 C CA . ASP A 1 73 ? 1.753 -8.794 8.765 1.00 71.94 73 ASP A CA 1
ATOM 614 C C . ASP A 1 73 ? 1.406 -8.301 10.176 1.00 71.94 73 ASP A C 1
ATOM 616 O O . ASP A 1 73 ? 2.166 -7.540 10.794 1.00 71.94 73 ASP A O 1
ATOM 620 N N . ALA A 1 74 ? 0.240 -8.693 10.692 1.00 63.81 74 ALA A N 1
ATOM 621 C CA . ALA A 1 74 ? -0.196 -8.322 12.034 1.00 63.81 74 ALA A CA 1
ATOM 622 C C . ALA A 1 74 ? 0.836 -8.669 13.130 1.00 63.81 74 ALA A C 1
ATOM 624 O O . ALA A 1 74 ? 0.908 -7.942 14.131 1.00 63.81 74 ALA A O 1
ATOM 625 N N . ASP A 1 75 ? 1.633 -9.718 12.916 1.00 60.12 75 ASP A N 1
ATOM 626 C CA . ASP A 1 75 ? 2.654 -10.239 13.827 1.00 60.12 75 ASP A CA 1
ATOM 627 C C . ASP A 1 75 ? 4.085 -9.786 13.465 1.00 60.12 75 ASP A C 1
ATOM 629 O O . ASP A 1 75 ? 4.928 -9.628 14.349 1.00 60.12 75 ASP A O 1
ATOM 633 N N . SER A 1 76 ? 4.388 -9.507 12.186 1.00 60.56 76 SER A N 1
ATOM 634 C CA . SER A 1 76 ? 5.756 -9.155 11.763 1.00 60.56 76 SER A CA 1
ATOM 635 C C . SER A 1 76 ? 5.856 -8.339 10.461 1.00 60.56 76 SER A C 1
ATOM 637 O O . SER A 1 76 ? 5.281 -8.670 9.428 1.00 60.56 76 SER A O 1
ATOM 639 N N . SER A 1 77 ? 6.660 -7.268 10.473 1.00 58.81 77 SER A N 1
ATOM 640 C CA . SER A 1 77 ? 7.013 -6.509 9.264 1.00 58.81 77 SER A CA 1
ATOM 641 C C . SER A 1 77 ? 8.232 -7.136 8.581 1.00 58.81 77 SER A C 1
ATOM 643 O O . SER A 1 77 ? 9.349 -7.048 9.100 1.00 58.81 77 SER A O 1
ATOM 645 N N . ARG A 1 78 ? 8.043 -7.768 7.419 1.00 66.50 78 ARG A N 1
ATOM 646 C CA . ARG A 1 78 ? 9.116 -8.376 6.616 1.00 66.50 78 ARG A CA 1
ATOM 647 C C . ARG A 1 78 ? 9.217 -7.679 5.264 1.00 66.50 78 ARG A C 1
ATOM 649 O O . ARG A 1 78 ? 8.242 -7.598 4.522 1.00 66.50 78 ARG A O 1
ATOM 656 N N . ARG A 1 79 ? 10.423 -7.233 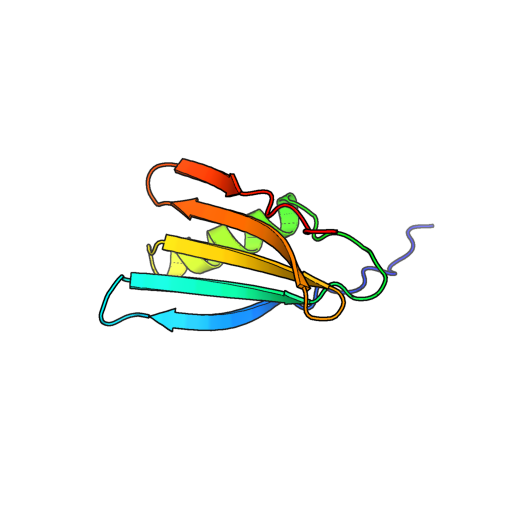4.905 1.00 64.12 79 ARG A N 1
ATOM 657 C CA . ARG A 1 79 ? 10.721 -6.848 3.522 1.00 64.12 79 ARG A CA 1
ATOM 658 C C . ARG A 1 79 ? 10.932 -8.116 2.702 1.00 64.12 79 ARG A C 1
ATOM 660 O O . ARG A 1 79 ? 11.775 -8.944 3.050 1.00 64.12 79 ARG A O 1
ATOM 667 N N . VAL A 1 80 ? 10.171 -8.266 1.628 1.00 66.12 80 VAL A N 1
ATOM 668 C CA . VAL A 1 80 ? 10.368 -9.305 0.621 1.00 66.12 80 VAL A CA 1
ATOM 669 C C . VAL A 1 80 ? 10.947 -8.612 -0.598 1.00 66.12 80 VAL A C 1
ATOM 671 O O . VAL A 1 80 ? 10.229 -8.118 -1.460 1.00 66.12 80 VAL A O 1
ATOM 674 N N . SER A 1 81 ? 12.273 -8.556 -0.663 1.00 55.78 81 SER A N 1
ATOM 675 C CA . SER A 1 81 ? 12.966 -8.105 -1.862 1.00 55.78 81 SER A CA 1
ATOM 676 C C . SER A 1 81 ? 12.693 -9.109 -2.985 1.00 55.78 81 SER A C 1
ATOM 678 O O . SER A 1 81 ? 13.306 -10.175 -3.080 1.00 55.78 81 SER A O 1
ATOM 680 N N . GLY A 1 82 ? 11.703 -8.784 -3.816 1.00 51.06 82 GLY A N 1
ATOM 681 C CA . GLY A 1 82 ? 11.429 -9.472 -5.065 1.00 51.06 82 GLY A CA 1
ATOM 682 C C . GLY A 1 82 ? 12.643 -9.311 -5.965 1.00 51.06 82 GLY A C 1
ATOM 683 O O . GLY A 1 82 ? 12.912 -8.235 -6.483 1.00 51.06 82 GLY A O 1
ATOM 684 N N . LYS A 1 83 ? 13.424 -10.381 -6.098 1.00 42.75 83 LYS A N 1
ATOM 685 C CA . LYS A 1 83 ? 14.560 -10.458 -7.010 1.00 42.75 83 LYS A CA 1
ATOM 686 C C . LYS A 1 83 ? 14.060 -10.132 -8.419 1.00 42.75 83 LYS A C 1
ATOM 688 O O . LYS A 1 83 ? 13.380 -10.960 -9.021 1.00 42.75 83 LYS A O 1
ATOM 693 N N . ALA A 1 84 ? 14.398 -8.946 -8.927 1.00 41.16 84 ALA A N 1
ATOM 694 C CA . ALA A 1 84 ? 14.303 -8.645 -10.348 1.00 41.16 84 ALA A CA 1
ATOM 695 C C . ALA A 1 84 ? 15.085 -9.739 -11.092 1.00 41.16 84 ALA A C 1
ATOM 697 O O . ALA A 1 84 ? 16.298 -9.887 -10.923 1.00 41.16 84 ALA A O 1
ATOM 698 N N . ALA A 1 85 ? 14.359 -10.599 -11.798 1.00 36.62 85 ALA A N 1
ATOM 699 C CA . ALA A 1 85 ? 14.949 -11.603 -12.655 1.00 36.62 85 ALA A CA 1
ATOM 700 C C . ALA A 1 85 ? 15.435 -10.913 -13.936 1.00 36.62 85 ALA A C 1
ATOM 702 O O . ALA A 1 85 ? 14.612 -10.374 -14.670 1.00 36.62 85 ALA A O 1
ATOM 703 N N . SER A 1 86 ? 16.751 -11.034 -14.154 1.00 32.34 86 SER A N 1
ATOM 704 C CA . SER A 1 86 ? 17.525 -10.851 -15.395 1.00 32.34 86 SER A CA 1
ATOM 705 C C . SER A 1 86 ? 17.734 -9.444 -15.945 1.00 32.34 86 SER A C 1
ATOM 707 O O . SER A 1 86 ? 16.765 -8.789 -16.367 1.00 32.34 86 SER A O 1
#

Secondary structure (DSSP, 8-state):
---------EEEEEEEESSSS-EEEEEEE-STT-PPPHHHHHHHHHHHHHHH-SEEEEEEEETTEEEEEEEE-SS-EEEE------

Foldseek 3Di:
DDPPPPPPFQKAFDDADCDPQRETEIETEDDPPDDDDVVNVVVVVVVVCVVRVGKYKYFYDYPNDTQWIWTDHNVDTDTDGPPPDD

Radius of gyration: 13.57 Å; chains: 1; bounding box: 32×40×30 Å

pLDDT: mean 70.89, std 13.54, range [32.34, 86.5]

Sequence (86 aa):
QYDLSRQEPDIQIYEVDLRGNRSITLRHRQHERMPLHEDDALEVMKHVRALWRFDVRLESIWDGAVTDAFLCDADSSRRVSGKAAS